Protein AF-A0A9X3ERM6-F1 (afdb_monomer)

Foldseek 3Di:
DQDLLNVLVVLLVVLVVLLVVLVVLVVVDDPVLVVVNVVLVVLSVVLVVCSVVDDPVCSVVSVVSSVVSVVVSVVSVVCSVCVVPDPDPPPPPPPPPPPPDDDDDDD

Structure (mmCIF, N/CA/C/O backbone):
data_AF-A0A9X3ERM6-F1
#
_entry.id   AF-A0A9X3ERM6-F1
#
loop_
_atom_site.group_PDB
_atom_site.id
_atom_site.type_symbol
_atom_site.label_atom_id
_atom_site.label_alt_id
_atom_site.label_comp_id
_atom_site.label_asym_id
_atom_site.label_entity_id
_atom_site.label_seq_id
_atom_site.pdbx_PDB_ins_code
_atom_site.Cartn_x
_atom_site.Cartn_y
_atom_site.Cartn_z
_atom_site.occupancy
_atom_site.B_iso_or_equiv
_atom_site.auth_seq_id
_atom_site.auth_comp_id
_atom_site.auth_asym_id
_atom_site.auth_atom_id
_atom_site.pdbx_PDB_model_num
ATOM 1 N N . MET A 1 1 ? -1.627 11.638 23.736 1.00 40.59 1 MET A N 1
ATOM 2 C CA . MET A 1 1 ? -1.804 10.177 23.619 1.00 40.59 1 MET A CA 1
ATOM 3 C C . MET A 1 1 ? -2.386 9.911 22.248 1.00 40.59 1 MET A C 1
ATOM 5 O O . MET A 1 1 ? -3.558 10.187 22.039 1.00 40.59 1 MET A O 1
ATOM 9 N N . THR A 1 2 ? -1.556 9.501 21.297 1.00 55.84 2 THR A N 1
ATOM 10 C CA . THR A 1 2 ? -1.997 9.151 19.943 1.00 55.84 2 THR A CA 1
ATOM 11 C C . THR A 1 2 ? -2.722 7.812 20.037 1.00 55.84 2 THR A C 1
ATOM 13 O O . THR A 1 2 ? -2.150 6.839 20.525 1.00 55.84 2 THR A O 1
ATOM 16 N N . SER A 1 3 ? -4.004 7.779 19.676 1.00 74.25 3 SER A N 1
ATOM 17 C CA . SER A 1 3 ? -4.783 6.538 19.709 1.00 74.25 3 SER A CA 1
ATOM 18 C C . SER A 1 3 ? -4.321 5.605 18.590 1.00 74.25 3 SER A C 1
ATOM 20 O O . SER A 1 3 ? -3.881 6.066 17.539 1.00 74.25 3 SER A O 1
ATOM 22 N N . LEU A 1 4 ? -4.454 4.290 18.780 1.00 77.75 4 LEU A N 1
ATOM 23 C CA . LEU A 1 4 ? -4.077 3.284 17.774 1.00 77.75 4 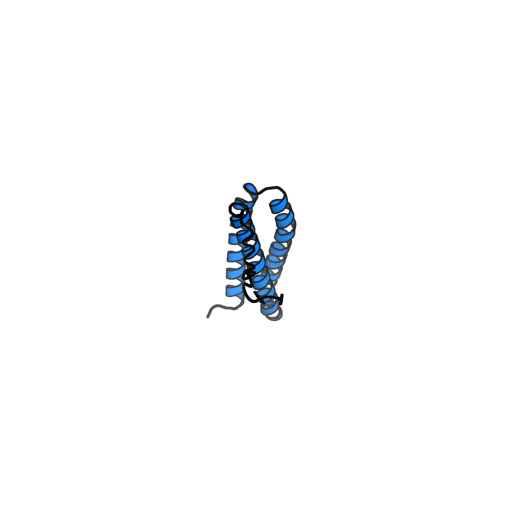LEU A CA 1
ATOM 24 C C . LEU A 1 4 ? -4.749 3.545 16.413 1.00 77.75 4 LEU A C 1
ATOM 26 O O . LEU A 1 4 ? -4.154 3.335 15.359 1.00 77.75 4 LEU A O 1
ATOM 30 N N . LYS A 1 5 ? -5.972 4.080 16.455 1.00 75.94 5 LYS A N 1
ATOM 31 C CA . LYS A 1 5 ? -6.744 4.506 15.287 1.00 75.94 5 LYS A CA 1
ATOM 32 C C . LYS A 1 5 ? -6.073 5.644 14.512 1.00 75.94 5 LYS A C 1
ATOM 34 O O . LYS A 1 5 ? -5.952 5.563 13.301 1.00 75.94 5 LYS A O 1
ATOM 39 N N . ASP A 1 6 ? -5.538 6.619 15.234 1.00 82.38 6 ASP A N 1
ATOM 40 C CA . ASP A 1 6 ? -4.822 7.779 14.698 1.00 82.38 6 ASP A CA 1
ATOM 41 C C . ASP A 1 6 ? -3.512 7.348 14.004 1.00 82.38 6 ASP A C 1
ATOM 43 O O . ASP A 1 6 ? -3.178 7.808 12.917 1.00 82.38 6 ASP A O 1
ATOM 47 N N . THR A 1 7 ? -2.810 6.357 14.576 1.00 83.06 7 THR A N 1
ATOM 48 C CA . THR A 1 7 ? -1.641 5.731 13.927 1.00 83.06 7 THR A CA 1
ATOM 49 C C . THR A 1 7 ? -2.027 5.008 12.635 1.00 83.06 7 THR A C 1
ATOM 51 O O . THR A 1 7 ? -1.346 5.168 11.628 1.00 83.06 7 THR A O 1
ATOM 54 N N . LEU A 1 8 ? -3.133 4.254 12.641 1.00 82.19 8 LEU A N 1
ATOM 55 C CA . LEU A 1 8 ? -3.665 3.588 11.447 1.00 82.19 8 LEU A CA 1
ATOM 56 C C . LEU A 1 8 ? -4.015 4.582 10.337 1.00 82.19 8 LEU A C 1
ATOM 58 O O . LEU A 1 8 ? -3.689 4.351 9.173 1.00 82.19 8 LEU A O 1
ATOM 62 N N . GLU A 1 9 ? -4.689 5.675 10.693 1.00 82.81 9 GLU A N 1
ATOM 63 C CA . GLU A 1 9 ? -5.073 6.722 9.749 1.00 82.81 9 GLU A CA 1
ATOM 64 C C . GLU A 1 9 ? -3.845 7.390 9.131 1.00 82.81 9 GLU A C 1
ATOM 66 O O . GLU A 1 9 ? -3.794 7.560 7.912 1.00 82.81 9 GLU A O 1
ATOM 71 N N . ASN A 1 10 ? -2.823 7.677 9.937 1.00 87.00 10 ASN A N 1
ATOM 72 C CA . ASN A 1 10 ? -1.575 8.260 9.455 1.00 87.00 10 ASN A CA 1
ATOM 73 C C . ASN A 1 10 ? -0.832 7.301 8.505 1.00 87.00 10 ASN A C 1
ATOM 75 O O . ASN A 1 10 ? -0.463 7.682 7.395 1.00 87.00 10 ASN A O 1
ATOM 79 N N . SER A 1 11 ? -0.727 6.016 8.860 1.00 85.31 11 SER A N 1
ATOM 80 C CA . SER A 1 11 ? -0.124 5.006 7.980 1.00 85.31 11 SER A CA 1
ATOM 81 C C . SER A 1 11 ? -0.916 4.795 6.681 1.00 85.31 11 SER A C 1
ATOM 83 O O . SER A 1 11 ? -0.324 4.585 5.620 1.00 85.31 11 SER A O 1
ATOM 85 N N . MET A 1 12 ? -2.249 4.904 6.712 1.00 84.88 12 MET A N 1
ATOM 86 C CA . MET A 1 12 ? -3.059 4.910 5.487 1.00 84.88 12 MET A CA 1
ATOM 87 C C . MET A 1 12 ? -2.821 6.154 4.634 1.00 84.88 12 MET A C 1
ATOM 89 O O . MET A 1 12 ? -2.847 6.077 3.403 1.00 84.88 12 MET A O 1
ATOM 93 N N . GLN A 1 13 ? -2.586 7.303 5.259 1.00 86.81 13 GLN A N 1
ATOM 94 C CA . GLN A 1 13 ? -2.273 8.543 4.561 1.00 86.81 13 GLN A CA 1
ATOM 95 C C . GLN A 1 13 ? -0.900 8.470 3.874 1.00 86.81 13 GLN A C 1
ATOM 97 O O . GLN A 1 13 ? -0.764 8.894 2.721 1.00 86.81 13 GLN A O 1
ATOM 102 N N . GLU A 1 14 ? 0.085 7.842 4.518 1.00 87.75 14 GLU A N 1
ATOM 103 C CA . GLU A 1 14 ? 1.369 7.505 3.897 1.00 87.75 14 GLU A CA 1
ATOM 104 C C . GLU A 1 14 ? 1.185 6.570 2.696 1.00 87.75 14 GLU A C 1
ATOM 106 O O . GLU A 1 14 ? 1.679 6.867 1.609 1.00 87.75 14 GLU A O 1
ATOM 111 N N . LEU A 1 15 ? 0.420 5.481 2.844 1.00 87.00 15 LEU A N 1
ATOM 112 C CA . LEU A 1 15 ? 0.141 4.544 1.749 1.00 87.00 15 LEU A CA 1
ATOM 113 C C . LEU A 1 15 ? -0.540 5.220 0.550 1.00 87.00 15 LEU A C 1
ATOM 115 O O . LEU A 1 15 ? -0.187 4.944 -0.597 1.00 87.00 15 LEU A O 1
ATOM 119 N N . ARG A 1 16 ? -1.488 6.133 0.794 1.00 86.19 16 ARG A N 1
ATOM 120 C CA . ARG A 1 16 ? -2.125 6.947 -0.257 1.00 86.19 16 ARG A CA 1
ATOM 121 C C . ARG A 1 16 ? -1.122 7.838 -0.981 1.00 86.19 16 ARG A C 1
ATOM 123 O O . ARG A 1 16 ? -1.179 7.936 -2.203 1.00 86.19 16 ARG A O 1
ATOM 130 N N . THR A 1 17 ? -0.201 8.452 -0.245 1.00 89.25 17 THR A N 1
ATOM 131 C CA . THR A 1 17 ? 0.861 9.287 -0.824 1.00 89.25 17 THR A CA 1
ATOM 132 C C . THR A 1 17 ? 1.782 8.447 -1.708 1.00 89.25 17 THR A C 1
ATOM 134 O O . THR A 1 17 ? 2.011 8.784 -2.867 1.00 89.25 17 THR A O 1
ATOM 137 N N . LEU A 1 18 ? 2.210 7.287 -1.204 1.00 85.44 18 LEU A N 1
ATOM 138 C CA . LEU A 1 18 ? 3.020 6.316 -1.941 1.00 85.44 18 LEU A CA 1
ATOM 139 C C . LEU A 1 18 ? 2.314 5.834 -3.212 1.00 85.44 18 LEU A C 1
ATOM 141 O O . LEU A 1 18 ? 2.943 5.698 -4.260 1.00 85.44 18 LEU A O 1
ATOM 145 N N . ARG A 1 19 ? 0.999 5.607 -3.140 1.00 86.81 19 ARG A N 1
ATOM 146 C CA . ARG A 1 19 ? 0.168 5.234 -4.289 1.00 86.81 19 ARG A CA 1
ATOM 147 C C . ARG A 1 19 ? 0.175 6.314 -5.366 1.00 86.81 19 ARG A C 1
ATOM 149 O O . ARG A 1 19 ? 0.347 5.995 -6.541 1.00 86.81 19 ARG A O 1
ATOM 156 N N . ASP A 1 20 ? -0.009 7.571 -4.980 1.00 86.00 20 ASP A N 1
ATOM 157 C CA . ASP A 1 20 ? 0.031 8.699 -5.911 1.00 86.00 20 ASP A CA 1
ATOM 158 C C . ASP A 1 20 ? 1.425 8.870 -6.541 1.00 86.00 20 ASP A C 1
ATOM 160 O O . ASP A 1 20 ? 1.533 8.992 -7.763 1.00 86.00 20 ASP A O 1
ATOM 164 N N . GLU A 1 21 ? 2.506 8.744 -5.763 1.00 85.00 21 GLU A N 1
ATOM 165 C CA . GLU A 1 21 ? 3.878 8.723 -6.295 1.00 85.00 21 GLU A CA 1
ATOM 166 C C . GLU A 1 21 ? 4.103 7.581 -7.297 1.00 85.00 21 GLU A C 1
ATOM 168 O O . GLU A 1 21 ? 4.727 7.774 -8.346 1.00 85.00 21 GLU A O 1
ATOM 173 N N . ILE A 1 22 ? 3.605 6.380 -6.984 1.00 83.88 22 ILE A N 1
ATOM 174 C CA . ILE A 1 22 ? 3.713 5.223 -7.870 1.00 83.88 22 ILE A CA 1
ATOM 175 C C . ILE A 1 22 ? 2.931 5.475 -9.151 1.00 83.88 22 ILE A C 1
ATOM 177 O O . ILE A 1 22 ? 3.502 5.244 -10.206 1.00 83.88 22 ILE A O 1
ATOM 181 N N . ARG A 1 23 ? 1.700 6.005 -9.110 1.00 82.94 23 ARG A N 1
ATOM 182 C CA . ARG A 1 23 ? 0.930 6.358 -10.320 1.00 82.94 23 ARG A CA 1
ATOM 183 C C . ARG A 1 23 ? 1.682 7.326 -11.231 1.00 82.94 23 ARG A C 1
ATOM 185 O O . ARG A 1 23 ? 1.700 7.122 -12.444 1.00 82.94 23 ARG A O 1
ATOM 192 N N . VAL A 1 24 ? 2.337 8.340 -10.663 1.00 84.44 24 VAL A N 1
ATOM 193 C CA . VAL A 1 24 ? 3.155 9.292 -11.435 1.00 84.44 24 VAL A CA 1
ATOM 194 C C . VAL A 1 24 ? 4.319 8.577 -12.125 1.00 84.44 24 VAL A C 1
ATOM 196 O O . VAL A 1 24 ? 4.548 8.778 -13.317 1.00 84.44 24 VAL A O 1
ATOM 199 N N . ARG A 1 25 ? 5.024 7.692 -11.411 1.00 77.94 25 ARG A N 1
ATOM 200 C CA . ARG A 1 25 ? 6.127 6.893 -11.976 1.00 77.94 25 ARG A CA 1
ATOM 201 C C . ARG A 1 25 ? 5.640 5.825 -12.954 1.00 77.94 25 ARG A C 1
ATOM 203 O O . ARG A 1 25 ? 6.323 5.548 -13.929 1.00 77.94 25 ARG A O 1
ATOM 210 N N . LEU A 1 26 ? 4.454 5.268 -12.734 1.00 79.88 26 LEU A N 1
ATOM 211 C CA . LEU A 1 26 ? 3.800 4.283 -13.591 1.00 79.88 26 LEU A CA 1
ATOM 212 C C . LEU A 1 26 ? 3.520 4.858 -14.974 1.00 79.88 26 LEU A C 1
ATOM 214 O O . LEU A 1 26 ? 3.676 4.164 -15.967 1.00 79.88 26 LEU A O 1
ATOM 218 N N . ASN A 1 27 ? 3.139 6.136 -15.036 1.00 70.31 27 ASN A N 1
ATOM 219 C CA . ASN A 1 27 ? 2.924 6.839 -16.296 1.00 70.31 27 ASN A CA 1
ATOM 220 C C . ASN A 1 27 ? 4.216 6.980 -17.125 1.00 70.31 27 ASN A C 1
ATOM 222 O O . ASN A 1 27 ? 4.153 7.169 -18.335 1.00 70.31 27 ASN A O 1
ATOM 226 N N . LEU A 1 28 ? 5.379 6.879 -16.476 1.00 68.69 28 LEU A N 1
ATOM 227 C CA . LEU A 1 28 ? 6.700 6.860 -17.108 1.00 68.69 28 LEU A CA 1
ATOM 228 C C . LEU A 1 28 ? 7.235 5.432 -17.311 1.00 68.69 28 LEU A C 1
ATOM 230 O O . LEU A 1 28 ? 8.205 5.240 -18.041 1.00 68.69 28 LEU A O 1
ATOM 234 N N . ALA A 1 29 ? 6.625 4.437 -16.664 1.00 66.88 29 ALA A N 1
ATOM 235 C CA . ALA A 1 29 ? 7.044 3.045 -16.698 1.00 66.88 29 ALA A CA 1
ATOM 236 C C . ALA A 1 29 ? 6.263 2.248 -17.757 1.00 66.88 29 ALA A C 1
ATOM 238 O O . ALA A 1 29 ? 5.129 2.564 -18.115 1.00 66.88 29 ALA A O 1
ATOM 239 N N . GLY A 1 30 ? 6.888 1.192 -18.278 1.00 74.12 30 GLY A N 1
ATOM 240 C CA . GLY A 1 30 ? 6.298 0.343 -19.313 1.00 74.12 30 GLY A CA 1
ATOM 241 C C . GLY A 1 30 ? 5.095 -0.486 -18.839 1.00 74.12 30 GLY A C 1
ATOM 242 O O . GLY A 1 30 ? 4.725 -0.504 -17.665 1.00 74.12 30 GLY A O 1
ATOM 243 N N . LYS A 1 31 ? 4.508 -1.240 -19.776 1.00 74.44 31 LYS A N 1
ATOM 244 C CA . LYS A 1 31 ? 3.324 -2.096 -19.561 1.00 74.44 31 LYS A CA 1
ATOM 245 C C . LYS A 1 31 ? 3.423 -3.022 -18.340 1.00 74.44 31 LYS A C 1
ATOM 247 O O . LYS A 1 31 ? 2.436 -3.177 -17.637 1.00 74.44 31 LYS A O 1
ATOM 252 N N . GLU A 1 32 ? 4.594 -3.597 -18.071 1.00 71.56 32 GLU A N 1
ATOM 253 C CA . GLU A 1 32 ? 4.790 -4.559 -16.974 1.00 71.56 32 GLU A CA 1
ATOM 254 C C . GLU A 1 32 ? 4.585 -3.944 -15.585 1.00 71.56 32 GLU A C 1
ATOM 256 O O . GLU A 1 32 ? 4.025 -4.577 -14.690 1.00 71.56 32 GLU A O 1
ATOM 261 N N . ALA A 1 33 ? 4.994 -2.685 -15.410 1.00 78.69 33 ALA A N 1
ATOM 262 C CA . ALA A 1 33 ? 4.721 -1.949 -14.185 1.00 78.69 33 ALA A CA 1
ATOM 263 C C . ALA A 1 33 ? 3.210 -1.728 -14.029 1.00 78.69 33 ALA A C 1
ATOM 265 O O . ALA A 1 33 ? 2.635 -1.928 -12.960 1.00 78.69 33 ALA A O 1
ATOM 266 N N . ARG A 1 34 ? 2.535 -1.354 -15.116 1.00 79.88 34 ARG A N 1
ATOM 267 C CA . ARG A 1 34 ? 1.089 -1.124 -15.098 1.00 79.88 34 ARG A CA 1
ATOM 268 C C . ARG A 1 34 ? 0.311 -2.377 -14.691 1.00 79.88 34 ARG A C 1
ATOM 270 O O . ARG A 1 34 ? -0.522 -2.294 -13.799 1.00 79.88 34 ARG A O 1
ATOM 277 N N . ASP A 1 35 ? 0.684 -3.528 -15.237 1.00 82.75 35 ASP A N 1
ATOM 278 C CA . ASP A 1 35 ? 0.054 -4.821 -14.947 1.00 82.75 35 ASP A CA 1
ATOM 279 C C . ASP A 1 35 ? 0.193 -5.223 -13.466 1.00 82.75 35 ASP A C 1
ATOM 281 O O . ASP A 1 35 ? -0.769 -5.624 -12.808 1.00 82.75 35 ASP A O 1
ATOM 285 N N . ARG A 1 36 ? 1.387 -5.034 -12.880 1.00 80.81 36 ARG A N 1
ATOM 286 C CA . ARG A 1 36 ? 1.597 -5.268 -11.440 1.00 80.81 36 ARG A CA 1
ATOM 287 C C . ARG A 1 36 ? 0.846 -4.274 -10.565 1.00 80.81 36 ARG A C 1
ATOM 289 O O . ARG A 1 36 ? 0.374 -4.641 -9.490 1.00 80.81 36 ARG A O 1
ATOM 296 N N . TRP A 1 37 ? 0.738 -3.026 -11.009 1.00 85.19 37 TRP A N 1
ATOM 297 C CA . TRP A 1 37 ? -0.016 -2.003 -10.296 1.00 85.19 37 TRP A CA 1
ATOM 298 C C . TRP A 1 37 ? -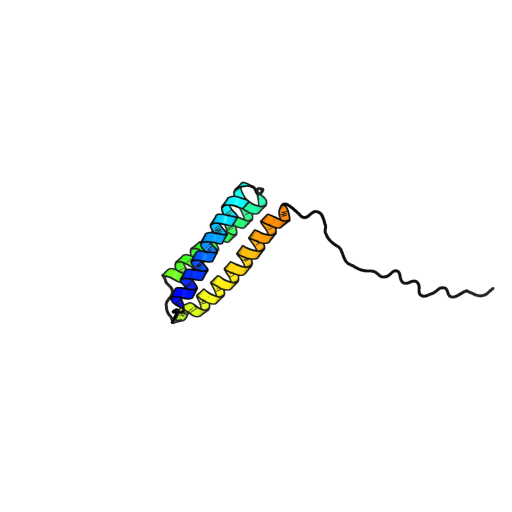1.506 -2.335 -10.214 1.00 85.19 37 TRP A C 1
ATOM 300 O O . TRP A 1 37 ? -2.086 -2.227 -9.135 1.00 85.19 37 TRP A O 1
ATOM 310 N N . GLU A 1 38 ? -2.101 -2.819 -11.303 1.00 85.31 38 GLU A N 1
ATOM 311 C CA . GLU A 1 38 ? -3.511 -3.232 -11.348 1.00 85.31 38 GLU A CA 1
ATOM 312 C C . GLU A 1 38 ? -3.834 -4.364 -10.353 1.00 85.31 38 GLU A C 1
ATOM 314 O O . GLU A 1 38 ? -4.964 -4.476 -9.884 1.00 85.31 38 GLU A O 1
ATOM 319 N N . GLN A 1 39 ? -2.840 -5.159 -9.944 1.00 84.38 39 GLN A N 1
ATOM 320 C CA . GLN A 1 39 ? -2.997 -6.188 -8.907 1.00 84.38 39 GLN A CA 1
ATOM 321 C C . GLN A 1 39 ? -2.798 -5.663 -7.473 1.00 84.38 39 GLN A C 1
ATOM 323 O O . GLN A 1 39 ? -3.263 -6.280 -6.510 1.00 84.38 39 GLN A O 1
ATOM 328 N N . LEU A 1 40 ? -2.075 -4.552 -7.308 1.00 82.50 40 LEU A N 1
ATOM 329 C CA . LEU A 1 40 ? -1.738 -3.959 -6.009 1.00 82.50 40 LEU A CA 1
ATOM 330 C C . LEU A 1 40 ? -2.758 -2.906 -5.563 1.00 82.50 40 LEU A C 1
ATOM 332 O O . LEU A 1 40 ? -3.086 -2.847 -4.378 1.00 82.50 40 LEU A O 1
ATOM 336 N N . GLU A 1 41 ? -3.287 -2.115 -6.497 1.00 83.56 41 GLU A N 1
ATOM 337 C CA . GLU A 1 41 ? -4.314 -1.095 -6.252 1.00 83.56 41 GLU A CA 1
ATOM 338 C C . GLU A 1 41 ? -5.533 -1.626 -5.468 1.00 83.56 41 GLU A C 1
ATOM 340 O O . GLU A 1 41 ? -5.826 -1.067 -4.404 1.00 83.56 41 GLU A O 1
ATOM 345 N N . PRO A 1 42 ? -6.182 -2.743 -5.861 1.00 86.69 42 PRO A N 1
ATOM 346 C CA . PRO A 1 42 ? -7.356 -3.238 -5.141 1.00 86.69 42 PRO A CA 1
ATOM 347 C C . PRO A 1 42 ? -7.036 -3.699 -3.713 1.00 86.69 42 PRO A C 1
ATOM 349 O O . PRO A 1 42 ? -7.887 -3.605 -2.830 1.00 86.69 42 PRO A O 1
ATOM 352 N N . LYS A 1 43 ? -5.809 -4.169 -3.443 1.00 84.00 43 LYS A N 1
ATOM 353 C CA . LYS A 1 43 ? -5.397 -4.549 -2.080 1.00 84.00 43 LYS A CA 1
ATOM 354 C C . LYS A 1 43 ? -5.335 -3.333 -1.163 1.00 84.00 43 LYS A C 1
ATOM 356 O O . LYS A 1 43 ? -5.705 -3.435 0.004 1.00 84.00 43 LYS A O 1
ATOM 361 N N . LEU A 1 44 ? -4.894 -2.192 -1.689 1.00 83.50 44 LEU A N 1
ATOM 362 C CA . LEU A 1 44 ? -4.848 -0.945 -0.936 1.00 83.50 44 LEU A CA 1
ATOM 363 C C . LEU A 1 44 ? -6.254 -0.398 -0.659 1.00 83.50 44 LEU A C 1
ATOM 365 O O . LEU A 1 44 ? -6.524 0.039 0.457 1.00 83.50 44 LEU A O 1
ATOM 369 N N . GLU A 1 45 ? -7.159 -0.461 -1.637 1.00 85.25 45 GLU A N 1
ATOM 370 C CA . GLU A 1 45 ? -8.557 -0.054 -1.443 1.00 85.25 45 GLU A CA 1
ATOM 371 C C . GLU A 1 45 ? -9.276 -0.925 -0.406 1.00 85.25 45 GLU A C 1
ATOM 373 O O . GLU A 1 45 ? -9.985 -0.406 0.458 1.00 85.25 45 GLU A O 1
ATOM 378 N N . GLN A 1 46 ? -9.047 -2.241 -0.432 1.00 85.44 46 GLN A N 1
ATOM 379 C CA . GLN A 1 46 ? -9.579 -3.142 0.592 1.00 85.44 46 GLN A CA 1
ATOM 380 C C . GLN A 1 46 ? -9.057 -2.788 1.985 1.00 85.44 46 GLN A C 1
ATOM 382 O O . GLN A 1 46 ? -9.844 -2.726 2.930 1.00 85.44 46 GLN A O 1
ATOM 387 N N . LEU A 1 47 ? -7.762 -2.495 2.108 1.00 83.75 47 LEU A N 1
ATOM 388 C CA . LEU A 1 47 ? -7.160 -2.058 3.366 1.00 83.75 47 LEU A CA 1
ATOM 389 C C . LEU A 1 47 ? -7.795 -0.765 3.880 1.00 83.75 47 LEU A C 1
ATOM 391 O O . LEU A 1 47 ? -8.123 -0.662 5.058 1.00 83.75 47 LEU A O 1
ATOM 395 N N . GLU A 1 48 ? -8.030 0.204 2.995 1.00 83.94 48 GLU A N 1
ATOM 396 C CA . GLU A 1 48 ? -8.680 1.462 3.355 1.00 83.94 48 GLU A CA 1
ATOM 397 C C . GLU A 1 48 ? -10.094 1.245 3.892 1.00 83.94 48 GLU A C 1
ATOM 399 O O . GLU A 1 48 ? -10.486 1.831 4.907 1.00 83.94 48 GLU A O 1
ATOM 404 N N . GLN A 1 49 ? -10.852 0.369 3.238 1.00 85.25 49 GLN A N 1
ATOM 405 C CA . GLN A 1 49 ? -12.192 0.020 3.677 1.00 85.25 49 GLN A CA 1
ATOM 406 C C . GLN A 1 49 ? -12.167 -0.698 5.034 1.00 85.25 49 GLN A C 1
ATOM 408 O O . GLN A 1 49 ? -12.997 -0.404 5.901 1.00 85.25 49 GLN A O 1
ATOM 413 N N . GLN A 1 50 ? -11.197 -1.591 5.248 1.00 83.69 50 GLN A N 1
ATOM 414 C CA . GLN A 1 50 ? -10.989 -2.272 6.526 1.00 83.69 50 GLN A CA 1
ATOM 415 C C . GLN A 1 50 ? -10.630 -1.286 7.638 1.00 83.69 50 GLN A C 1
ATOM 417 O O . GLN A 1 50 ? -11.199 -1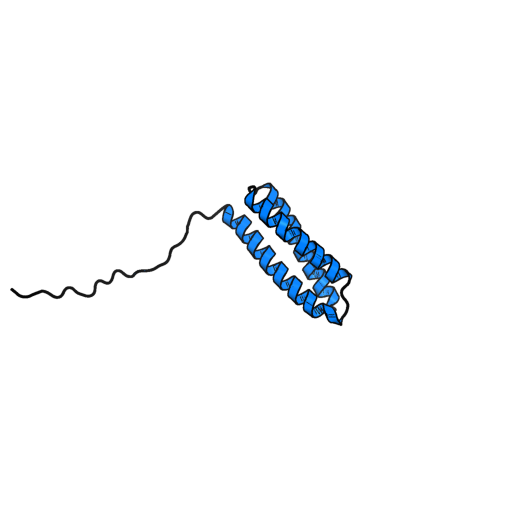.377 8.717 1.00 83.69 50 GLN A O 1
ATOM 422 N N . VAL A 1 51 ? -9.775 -0.296 7.375 1.00 83.31 51 VAL A N 1
ATOM 423 C CA . VAL A 1 51 ? -9.416 0.752 8.346 1.00 83.31 51 VAL A CA 1
ATOM 424 C C . VAL A 1 51 ? -10.626 1.598 8.732 1.00 83.31 51 VAL A C 1
ATOM 426 O O . VAL A 1 51 ? -10.848 1.841 9.918 1.00 83.31 51 VAL A O 1
ATOM 429 N N . ARG A 1 52 ? -11.464 2.000 7.766 1.00 81.19 52 ARG A N 1
ATOM 430 C CA . ARG A 1 52 ? -12.696 2.759 8.063 1.00 81.19 52 ARG A CA 1
ATOM 431 C C . ARG A 1 52 ? -13.706 1.961 8.876 1.00 81.19 52 ARG A C 1
ATOM 433 O O . ARG A 1 52 ? -14.403 2.527 9.712 1.00 81.19 52 ARG A O 1
ATOM 440 N N . THR A 1 53 ? -13.796 0.660 8.621 1.00 82.19 53 THR A N 1
ATOM 441 C CA . THR A 1 53 ? -14.698 -0.252 9.343 1.00 82.19 53 THR A CA 1
ATOM 442 C C . THR A 1 53 ? -14.047 -0.879 10.577 1.00 82.19 53 THR A C 1
ATOM 444 O O . THR A 1 53 ? -14.685 -1.664 11.277 1.00 82.19 53 THR A O 1
ATOM 447 N N . ALA A 1 54 ? -12.803 -0.498 10.890 1.00 79.06 54 ALA A N 1
ATOM 448 C CA . ALA A 1 54 ? -12.025 -1.079 11.967 1.00 79.06 54 ALA A CA 1
ATOM 449 C C . ALA A 1 54 ? -12.671 -0.821 13.329 1.00 79.06 54 ALA A C 1
ATOM 451 O O . ALA A 1 54 ? -12.885 0.325 13.755 1.00 79.06 54 ALA A O 1
ATOM 452 N N . THR A 1 55 ? -12.901 -1.915 14.045 1.00 76.75 55 THR A N 1
ATOM 453 C CA . THR A 1 55 ? -13.222 -1.922 15.476 1.00 76.75 55 THR A CA 1
ATOM 454 C C . THR A 1 55 ? -11.973 -2.252 16.285 1.00 76.75 55 THR A C 1
ATOM 456 O O . THR A 1 55 ? -11.017 -2.799 15.731 1.00 76.75 55 THR A O 1
ATOM 459 N N . ASP A 1 56 ? -11.982 -1.948 17.584 1.00 73.50 56 ASP A N 1
ATOM 460 C CA . ASP A 1 56 ? -10.834 -2.134 18.486 1.00 73.50 56 ASP A CA 1
ATOM 461 C C . ASP A 1 56 ? -10.214 -3.541 18.399 1.00 73.50 56 ASP A C 1
ATOM 463 O O . ASP A 1 56 ? -9.000 -3.683 18.294 1.00 73.50 56 ASP A O 1
ATOM 467 N N . ALA A 1 57 ? -11.055 -4.575 18.291 1.00 73.12 57 ALA A N 1
ATOM 468 C CA . ALA A 1 57 ? -10.637 -5.974 18.162 1.00 73.12 57 ALA A CA 1
ATOM 469 C C . ALA A 1 57 ? -9.895 -6.302 16.849 1.00 73.12 57 ALA A C 1
ATOM 471 O O . ALA A 1 57 ? -9.165 -7.284 16.769 1.00 73.12 57 ALA A O 1
ATOM 472 N N . THR A 1 58 ? -10.082 -5.490 15.809 1.00 78.00 58 THR A N 1
ATOM 473 C CA . THR A 1 58 ? -9.460 -5.663 14.484 1.00 78.00 58 THR A CA 1
ATOM 474 C C . THR A 1 58 ? -8.316 -4.690 14.217 1.00 78.00 58 THR A C 1
ATOM 476 O O . THR A 1 58 ? -7.589 -4.886 13.246 1.00 78.00 58 THR A O 1
ATOM 479 N N . LEU A 1 59 ? -8.119 -3.669 15.063 1.00 80.94 59 LEU A N 1
ATOM 480 C CA . LEU A 1 59 ? -7.088 -2.646 14.856 1.00 80.94 59 LEU A CA 1
ATOM 481 C C . LEU A 1 59 ? -5.688 -3.257 14.735 1.00 80.94 59 LEU A C 1
ATOM 483 O O . LEU A 1 59 ? -4.913 -2.823 13.890 1.00 80.94 59 LEU A O 1
ATOM 487 N N . GLU A 1 60 ? -5.379 -4.283 15.526 1.00 81.62 60 GLU A N 1
ATOM 488 C CA . GLU A 1 60 ? -4.067 -4.936 15.501 1.00 81.62 60 GLU A CA 1
ATOM 489 C C . GLU A 1 60 ? -3.840 -5.747 14.217 1.00 81.62 60 GLU A C 1
ATOM 491 O O . GLU A 1 60 ? -2.806 -5.604 13.569 1.00 81.62 60 GLU A O 1
ATOM 496 N N . SER A 1 61 ? -4.840 -6.515 13.772 1.00 84.44 61 SER A N 1
ATOM 497 C CA . SER A 1 61 ? -4.763 -7.236 12.490 1.00 84.44 61 SER A CA 1
ATOM 498 C C . SER A 1 61 ? -4.656 -6.286 11.297 1.00 84.44 61 SER A C 1
ATOM 500 O O . SER A 1 61 ? -3.921 -6.555 10.346 1.00 84.44 61 SER A O 1
ATOM 502 N N . ILE A 1 62 ? -5.373 -5.162 11.346 1.00 84.88 62 ILE A N 1
ATOM 503 C CA . ILE A 1 62 ? -5.336 -4.145 10.295 1.00 84.88 62 ILE A CA 1
ATOM 504 C C . ILE A 1 62 ? -3.987 -3.425 10.299 1.00 84.88 62 ILE A C 1
ATOM 506 O O . ILE A 1 62 ? -3.421 -3.213 9.231 1.00 84.88 62 ILE A O 1
ATOM 510 N N . ARG A 1 63 ? -3.429 -3.118 11.476 1.00 84.88 63 ARG A N 1
ATOM 511 C CA . ARG A 1 63 ? -2.072 -2.575 11.613 1.00 84.88 63 ARG A CA 1
ATOM 512 C C . ARG A 1 63 ? -1.048 -3.475 10.930 1.00 84.88 63 ARG A C 1
ATOM 514 O O . ARG A 1 63 ? -0.250 -2.998 10.132 1.00 84.88 63 ARG A O 1
ATOM 521 N N . ASP A 1 64 ? -1.103 -4.771 11.208 1.00 87.25 64 ASP A N 1
ATOM 522 C CA . ASP A 1 64 ? -0.188 -5.754 10.631 1.00 87.25 64 ASP A CA 1
ATOM 523 C C . ASP A 1 64 ? -0.337 -5.833 9.100 1.00 87.25 64 ASP A C 1
ATOM 525 O O . ASP A 1 64 ? 0.637 -5.907 8.348 1.00 87.25 64 ASP A O 1
ATOM 529 N N . ALA A 1 65 ? -1.577 -5.749 8.609 1.00 86.50 65 ALA A N 1
ATOM 530 C CA . ALA A 1 65 ? -1.866 -5.714 7.181 1.00 86.50 65 ALA A CA 1
ATOM 531 C C . ALA A 1 65 ? -1.349 -4.429 6.501 1.00 86.50 65 AL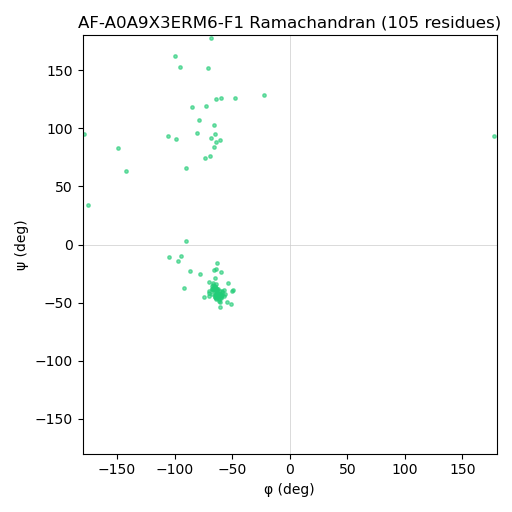A A C 1
ATOM 533 O O . ALA A 1 65 ? -0.802 -4.511 5.400 1.00 86.50 65 ALA A O 1
ATOM 534 N N . ILE A 1 66 ? -1.453 -3.273 7.164 1.00 85.75 66 ILE A N 1
ATOM 535 C CA . ILE A 1 66 ? -0.898 -1.987 6.711 1.00 85.75 66 ILE A CA 1
ATOM 536 C C . ILE A 1 66 ? 0.619 -2.030 6.639 1.00 85.75 66 ILE A C 1
ATOM 538 O O . ILE A 1 66 ? 1.172 -1.624 5.623 1.00 85.75 66 ILE A O 1
ATOM 542 N N . GLU A 1 67 ? 1.298 -2.552 7.657 1.00 87.38 67 GLU A N 1
ATOM 543 C CA . GLU A 1 67 ? 2.763 -2.621 7.659 1.00 87.38 67 GLU A CA 1
ATOM 544 C C . GLU A 1 67 ? 3.285 -3.532 6.539 1.00 87.38 67 GLU A C 1
ATOM 546 O O . GLU A 1 67 ? 4.241 -3.187 5.832 1.00 87.38 67 GLU A O 1
ATOM 551 N N . ARG A 1 68 ? 2.601 -4.658 6.295 1.00 87.06 68 ARG A N 1
ATOM 552 C CA . ARG A 1 68 ? 2.888 -5.526 5.145 1.00 87.06 68 ARG A CA 1
ATOM 553 C C . ARG A 1 68 ? 2.678 -4.800 3.820 1.00 87.06 68 ARG A C 1
ATOM 555 O O . ARG A 1 68 ? 3.566 -4.827 2.970 1.00 87.06 68 ARG A O 1
ATOM 562 N N . ALA A 1 69 ? 1.539 -4.126 3.651 1.00 85.56 69 ALA A N 1
ATOM 563 C CA . ALA A 1 69 ? 1.261 -3.353 2.445 1.00 85.56 69 ALA A CA 1
ATOM 564 C C . ALA A 1 69 ? 2.316 -2.257 2.241 1.00 85.56 69 ALA A C 1
ATOM 566 O O . ALA A 1 69 ? 2.877 -2.134 1.157 1.00 85.56 69 ALA A O 1
ATOM 567 N N . ARG A 1 70 ? 2.664 -1.516 3.293 1.00 85.19 70 ARG A N 1
ATOM 568 C CA . ARG A 1 70 ? 3.670 -0.452 3.264 1.00 85.19 70 ARG A CA 1
ATOM 569 C C . ARG A 1 70 ? 5.019 -0.972 2.792 1.00 85.19 70 ARG A C 1
ATOM 571 O O . ARG A 1 70 ? 5.617 -0.359 1.913 1.00 85.19 70 ARG A O 1
ATOM 578 N N . THR A 1 71 ? 5.443 -2.130 3.290 1.00 87.12 71 THR A N 1
ATOM 579 C CA . THR A 1 71 ? 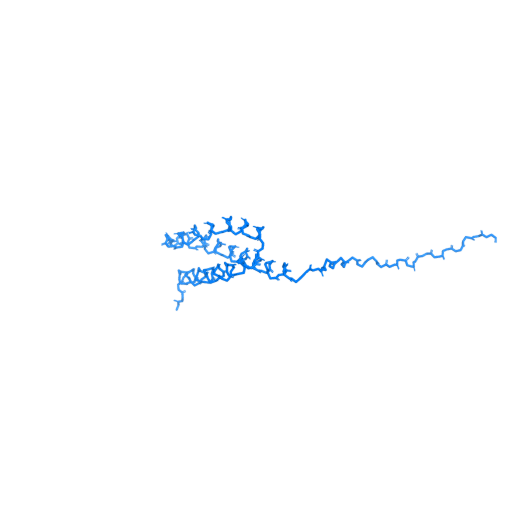6.674 -2.792 2.837 1.00 87.12 71 THR A CA 1
ATOM 580 C C . THR A 1 71 ? 6.606 -3.120 1.345 1.00 87.12 71 THR A C 1
ATOM 582 O O . THR A 1 71 ? 7.444 -2.643 0.581 1.00 87.12 71 THR A O 1
ATOM 585 N N . SER A 1 72 ? 5.559 -3.819 0.895 1.00 85.06 72 SER A N 1
ATOM 586 C CA . SER A 1 72 ? 5.415 -4.206 -0.516 1.00 85.06 72 SER A CA 1
ATOM 587 C C . SER A 1 72 ? 5.347 -3.008 -1.470 1.00 85.06 72 SER A C 1
ATOM 589 O O . SER A 1 72 ? 5.940 -3.034 -2.547 1.00 85.06 72 SER A O 1
ATOM 591 N N . PHE A 1 73 ? 4.650 -1.936 -1.086 1.00 83.88 73 PHE A N 1
ATOM 592 C CA . PHE A 1 73 ? 4.569 -0.706 -1.878 1.00 83.88 73 PHE A CA 1
ATOM 593 C C . PHE A 1 73 ? 5.920 0.014 -1.942 1.00 83.88 73 PHE A C 1
ATOM 595 O O . PHE A 1 73 ? 6.296 0.537 -2.994 1.00 83.88 73 PHE A O 1
ATOM 602 N N . HIS A 1 74 ? 6.674 0.017 -0.842 1.00 85.62 74 HIS A N 1
ATOM 603 C CA . HIS A 1 74 ? 7.996 0.628 -0.793 1.00 85.62 74 HIS A CA 1
ATOM 604 C C . HIS A 1 74 ? 9.007 -0.132 -1.662 1.00 85.62 74 HIS A C 1
ATOM 606 O O . HIS A 1 74 ? 9.762 0.491 -2.412 1.00 85.62 74 HIS A O 1
ATOM 612 N N . GLU A 1 75 ? 8.978 -1.465 -1.620 1.00 84.56 75 GLU A N 1
ATOM 613 C CA . GLU A 1 75 ? 9.772 -2.333 -2.495 1.00 84.56 75 GLU A CA 1
ATOM 614 C C . GLU A 1 75 ? 9.401 -2.137 -3.966 1.00 84.56 75 GLU A C 1
ATOM 616 O O . GLU A 1 75 ? 10.280 -1.957 -4.809 1.00 84.56 75 GLU A O 1
ATOM 621 N N . TYR A 1 76 ? 8.106 -2.083 -4.281 1.00 82.88 76 TYR A N 1
ATOM 622 C CA . TYR A 1 76 ? 7.637 -1.845 -5.642 1.00 82.88 76 TYR A CA 1
ATOM 623 C C . TYR A 1 76 ? 8.087 -0.476 -6.173 1.00 82.88 76 TYR A C 1
ATOM 625 O O . TYR A 1 76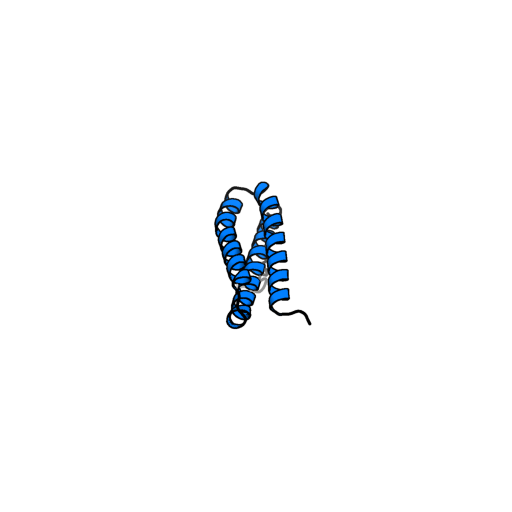 ? 8.603 -0.372 -7.285 1.00 82.88 76 TYR A O 1
ATOM 633 N N . ARG A 1 77 ? 7.992 0.582 -5.357 1.00 81.38 77 ARG A N 1
ATOM 634 C CA . ARG A 1 77 ? 8.506 1.917 -5.704 1.00 81.38 77 ARG A CA 1
ATOM 635 C C . ARG A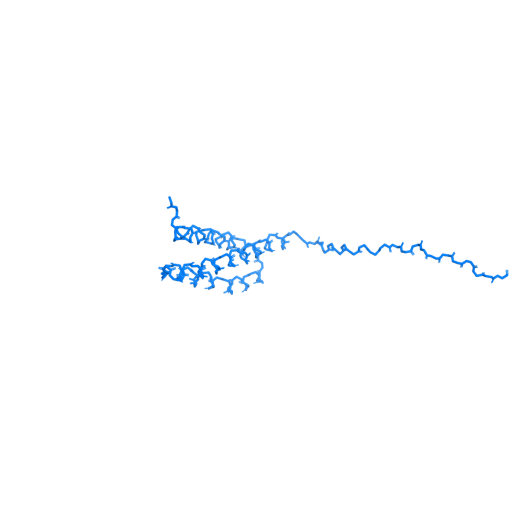 1 77 ? 10.022 1.912 -5.920 1.00 81.38 77 ARG A C 1
ATOM 637 O O . ARG A 1 77 ? 10.509 2.551 -6.858 1.00 81.38 77 ARG A O 1
ATOM 644 N N . ALA A 1 78 ? 10.773 1.217 -5.067 1.00 83.06 78 ALA A N 1
ATOM 645 C CA . ALA A 1 78 ? 12.215 1.061 -5.237 1.00 83.06 78 ALA A CA 1
ATOM 646 C C . ALA A 1 78 ? 12.525 0.348 -6.562 1.00 83.06 78 ALA A C 1
ATOM 648 O O . ALA A 1 78 ? 13.357 0.825 -7.329 1.00 83.06 78 ALA A O 1
ATOM 649 N N . GLN A 1 79 ? 11.771 -0.700 -6.895 1.00 77.31 79 GLN A N 1
ATOM 650 C CA . GLN A 1 79 ? 11.895 -1.439 -8.149 1.00 77.31 79 GLN A CA 1
ATOM 651 C C . GLN A 1 79 ? 11.561 -0.580 -9.381 1.00 77.31 79 GLN A C 1
ATOM 653 O O . GLN A 1 79 ? 12.268 -0.668 -10.379 1.00 77.31 79 GLN A O 1
ATOM 658 N N . LEU A 1 80 ? 10.571 0.318 -9.308 1.00 77.00 80 LEU A N 1
ATOM 659 C CA . LEU A 1 80 ? 10.286 1.292 -10.376 1.00 77.00 80 LEU A CA 1
ATOM 660 C C . LEU A 1 80 ? 11.407 2.326 -10.554 1.00 77.00 80 LEU A C 1
ATOM 662 O O . LEU A 1 80 ? 11.667 2.783 -11.665 1.00 77.00 80 LEU A O 1
ATOM 666 N N . THR A 1 81 ? 12.080 2.697 -9.463 1.00 70.50 81 THR A N 1
ATOM 667 C CA . THR A 1 81 ? 13.217 3.632 -9.496 1.00 70.50 81 THR A CA 1
ATOM 668 C C . THR A 1 81 ? 14.461 2.956 -10.069 1.00 70.50 81 THR A C 1
ATOM 670 O O . THR A 1 81 ? 15.128 3.508 -10.938 1.00 70.50 81 THR A O 1
ATOM 673 N N . GLN A 1 82 ? 14.745 1.736 -9.617 1.00 63.03 82 GLN A N 1
ATOM 674 C CA . GLN A 1 82 ? 15.923 0.962 -9.998 1.00 63.03 82 GLN A CA 1
ATOM 675 C C . GLN A 1 82 ? 15.780 0.305 -11.378 1.00 63.03 82 GLN A C 1
ATOM 677 O O . GLN A 1 82 ? 16.770 0.136 -12.078 1.00 63.03 82 GLN A O 1
ATOM 682 N N . GLY A 1 83 ? 14.555 0.043 -11.845 1.00 55.25 83 GLY A N 1
ATOM 683 C CA . GLY A 1 83 ? 14.278 -0.358 -13.230 1.00 55.25 83 GLY A CA 1
ATOM 684 C C . GLY A 1 83 ? 14.649 0.710 -14.267 1.00 55.25 83 GLY A C 1
ATOM 685 O O . GLY A 1 83 ? 14.798 0.389 -15.441 1.00 55.25 83 GLY A O 1
ATOM 686 N N . SER A 1 84 ? 14.861 1.961 -13.835 1.00 47.03 84 SER A N 1
ATOM 687 C CA . SER A 1 84 ? 15.405 3.037 -14.677 1.00 47.03 84 SER A CA 1
ATOM 688 C C . SER A 1 84 ? 16.932 3.190 -14.555 1.00 47.03 84 SER A C 1
ATOM 690 O O . SER A 1 84 ? 17.538 3.906 -15.347 1.00 47.03 84 SER A O 1
ATOM 692 N N . ALA A 1 85 ? 17.575 2.521 -13.589 1.00 44.59 85 ALA A N 1
ATOM 693 C CA . ALA A 1 85 ? 19.008 2.617 -13.312 1.00 44.59 85 ALA A CA 1
ATOM 694 C C . ALA A 1 85 ? 19.535 1.283 -12.751 1.00 44.59 85 ALA A C 1
ATOM 696 O O . ALA A 1 85 ? 19.623 1.106 -11.537 1.00 44.59 85 ALA A O 1
ATOM 697 N N . GLY A 1 86 ? 19.852 0.313 -13.618 1.00 40.16 86 GLY A N 1
ATOM 698 C CA . GLY A 1 86 ? 20.214 -1.014 -13.111 1.00 40.16 86 GLY A CA 1
ATOM 699 C C . GLY A 1 86 ? 20.669 -2.062 -14.115 1.00 40.16 86 GLY A C 1
ATOM 700 O O . GLY A 1 86 ? 20.429 -3.244 -13.894 1.00 40.16 86 GLY A O 1
ATOM 701 N N . GLY A 1 87 ? 21.365 -1.674 -15.185 1.00 48.88 87 GLY A N 1
ATOM 702 C CA . GLY A 1 87 ? 22.359 -2.575 -15.758 1.00 48.88 87 GLY A CA 1
ATOM 703 C C . GLY A 1 87 ? 23.515 -2.699 -14.766 1.00 48.88 87 GLY A C 1
ATOM 704 O O . GLY A 1 87 ? 24.389 -1.848 -14.766 1.00 48.88 87 GLY A O 1
ATOM 705 N N . VAL A 1 88 ? 23.461 -3.685 -13.872 1.00 49.28 88 VAL A N 1
ATOM 706 C CA . VAL A 1 88 ? 24.606 -4.378 -13.257 1.00 49.28 88 VAL A CA 1
ATOM 707 C C . VAL A 1 88 ? 24.046 -5.380 -12.252 1.00 49.28 88 VAL A C 1
ATOM 709 O O . VAL A 1 88 ? 23.789 -5.089 -11.087 1.00 49.28 88 VAL A O 1
ATOM 712 N N . THR A 1 89 ? 23.851 -6.610 -12.712 1.00 49.12 89 THR A N 1
ATOM 713 C CA . THR A 1 89 ? 23.940 -7.758 -11.821 1.00 49.12 89 THR A CA 1
ATOM 714 C C . THR A 1 89 ? 25.386 -7.811 -11.347 1.00 49.12 89 THR A C 1
ATOM 716 O O . THR A 1 89 ? 26.269 -8.314 -12.040 1.00 49.12 89 THR A O 1
ATOM 719 N N . GLY A 1 90 ? 25.642 -7.220 -10.184 1.00 42.34 90 GLY A N 1
ATOM 720 C CA . GLY A 1 90 ? 26.830 -7.512 -9.404 1.00 42.34 90 GLY A CA 1
ATOM 721 C C . GLY A 1 90 ? 26.731 -8.954 -8.928 1.00 42.34 90 GLY A C 1
ATOM 722 O O . GLY A 1 90 ? 26.289 -9.208 -7.812 1.00 42.34 90 GLY A O 1
ATOM 723 N N . SER A 1 91 ? 27.131 -9.896 -9.780 1.00 43.94 91 SER A N 1
ATOM 724 C CA . SER A 1 91 ? 27.559 -11.225 -9.354 1.00 43.94 91 SER A CA 1
ATOM 725 C C . SER A 1 91 ? 28.891 -11.056 -8.630 1.00 43.94 91 SER A C 1
ATOM 727 O O . SER A 1 91 ? 29.961 -11.302 -9.173 1.00 43.94 91 SER A O 1
ATOM 729 N N . GLY A 1 92 ? 28.813 -10.568 -7.394 1.00 43.56 92 GLY A N 1
ATOM 730 C CA . GLY A 1 92 ? 29.853 -10.734 -6.394 1.00 43.56 92 GLY A CA 1
ATOM 731 C C . GLY A 1 92 ? 29.827 -12.174 -5.902 1.00 43.56 92 GLY A C 1
ATOM 732 O O . GLY A 1 92 ? 29.355 -12.449 -4.806 1.00 43.56 92 GLY A O 1
ATOM 733 N N . SER A 1 93 ? 30.310 -13.089 -6.735 1.00 44.88 93 SER A N 1
ATOM 734 C CA . SER A 1 93 ? 30.864 -14.357 -6.278 1.00 44.88 93 SER A CA 1
ATOM 735 C C . SER A 1 93 ? 32.364 -14.202 -6.445 1.00 44.88 93 SER A C 1
ATOM 737 O O . SER A 1 93 ? 32.894 -14.353 -7.541 1.00 44.88 93 SER A O 1
ATOM 739 N N . GLY A 1 94 ? 33.023 -13.779 -5.366 1.00 49.06 94 GLY A N 1
ATOM 740 C CA . GLY A 1 94 ? 34.460 -13.943 -5.239 1.00 49.06 94 GLY A CA 1
ATOM 741 C C . GLY A 1 94 ? 34.747 -15.435 -5.196 1.00 49.06 94 GLY A C 1
ATOM 742 O O . GLY A 1 94 ? 34.739 -16.026 -4.123 1.00 49.06 94 GLY A O 1
ATOM 743 N N . ASP A 1 95 ? 34.926 -16.032 -6.369 1.00 46.97 95 ASP A N 1
ATOM 744 C CA . ASP A 1 95 ? 35.721 -17.241 -6.498 1.00 46.97 95 ASP A CA 1
ATOM 745 C C . ASP A 1 95 ? 37.168 -16.752 -6.522 1.00 46.97 95 ASP A C 1
ATOM 747 O O . ASP A 1 95 ? 37.670 -16.190 -7.500 1.00 46.97 95 ASP A O 1
ATOM 751 N N . GLU A 1 96 ? 37.761 -16.787 -5.337 1.00 54.50 96 GLU A N 1
ATOM 75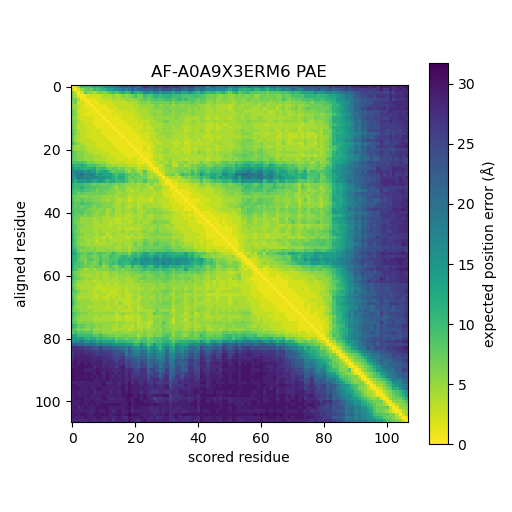2 C CA . GLU A 1 96 ? 39.186 -16.624 -5.114 1.00 54.50 96 GLU A CA 1
ATOM 753 C C . GLU A 1 96 ? 39.922 -17.535 -6.115 1.00 54.50 96 GLU A C 1
ATOM 755 O O . GLU A 1 96 ? 39.599 -18.721 -6.184 1.00 54.50 96 GLU A O 1
ATOM 760 N N . PRO A 1 97 ? 40.871 -17.044 -6.933 1.00 52.72 97 PRO A N 1
ATOM 761 C CA . PRO A 1 97 ? 41.694 -17.957 -7.704 1.00 52.72 97 PRO A CA 1
ATOM 762 C C . PRO A 1 97 ? 42.546 -18.750 -6.710 1.00 52.72 97 PRO A C 1
ATOM 764 O O . PRO A 1 97 ? 43.522 -18.224 -6.171 1.00 52.72 97 PRO A O 1
ATOM 767 N N . ASP A 1 98 ? 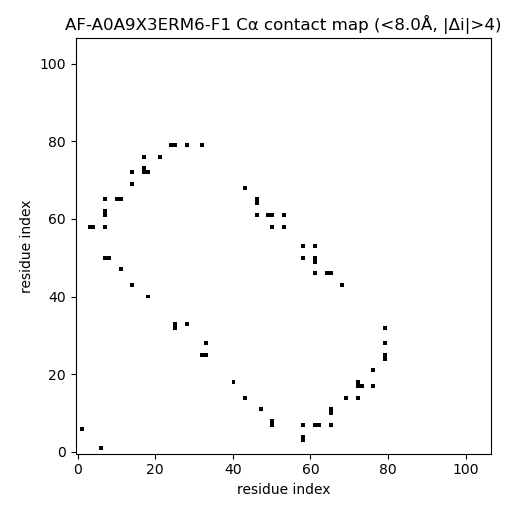42.157 -20.003 -6.459 1.00 52.34 98 ASP A N 1
ATOM 768 C CA . ASP A 1 98 ? 42.942 -20.978 -5.706 1.00 52.34 98 ASP A CA 1
ATOM 769 C C . ASP A 1 98 ? 44.271 -21.212 -6.440 1.00 52.34 98 ASP A C 1
ATOM 771 O O . ASP A 1 98 ? 44.411 -22.045 -7.335 1.00 52.34 98 ASP A O 1
ATOM 775 N N . PHE A 1 99 ? 45.267 -20.404 -6.093 1.00 52.97 99 PHE A N 1
ATOM 776 C CA . PHE A 1 99 ? 46.667 -20.679 -6.371 1.00 52.97 99 PHE A CA 1
ATOM 777 C C . PHE A 1 99 ? 47.238 -21.451 -5.183 1.00 52.97 99 PHE A C 1
ATOM 779 O O . PHE A 1 99 ? 48.095 -20.949 -4.457 1.00 52.97 99 PHE A O 1
ATOM 786 N N . SER A 1 100 ? 46.760 -22.679 -4.969 1.00 55.62 100 SER A N 1
ATOM 787 C CA . SER A 1 100 ? 47.328 -23.567 -3.956 1.00 55.62 100 SER A CA 1
ATOM 788 C C . SER A 1 100 ? 47.363 -25.030 -4.403 1.00 55.62 100 SER A C 1
ATOM 790 O O . SER A 1 100 ? 46.781 -25.912 -3.784 1.00 55.62 100 SER A O 1
ATOM 792 N N . SER A 1 101 ? 48.123 -25.317 -5.466 1.00 50.31 101 SER A N 1
ATOM 793 C CA . SER A 1 101 ? 48.948 -26.539 -5.565 1.00 50.31 101 SER A CA 1
ATOM 794 C C . SER A 1 101 ? 49.723 -26.579 -6.878 1.00 50.31 101 SER A C 1
ATOM 796 O O . SER A 1 101 ? 49.244 -27.071 -7.896 1.00 50.31 101 SER A O 1
ATOM 798 N N . VAL A 1 102 ? 50.972 -26.114 -6.844 1.00 53.41 102 VAL A N 1
ATOM 799 C CA . VAL A 1 102 ? 51.997 -26.623 -7.758 1.00 53.41 102 VAL A CA 1
ATOM 800 C C . VAL A 1 102 ? 52.818 -27.655 -6.991 1.00 53.41 102 VAL A C 1
ATOM 802 O O . VAL A 1 102 ? 53.783 -27.339 -6.302 1.00 53.41 102 VAL A O 1
ATOM 805 N N . GLU A 1 103 ? 52.388 -28.909 -7.070 1.00 62.41 103 GLU A N 1
ATOM 806 C CA . GLU A 1 103 ? 53.209 -30.053 -6.687 1.00 62.41 103 GLU A CA 1
ATOM 807 C C . GLU A 1 103 ? 54.083 -30.426 -7.901 1.00 62.41 103 GLU A C 1
ATOM 809 O O . GLU A 1 103 ? 53.539 -30.743 -8.964 1.00 62.41 103 GLU A O 1
ATOM 814 N N . PRO A 1 104 ? 55.426 -30.368 -7.826 1.00 57.69 104 PRO A N 1
ATOM 815 C CA . PRO A 1 104 ? 56.257 -30.825 -8.928 1.00 57.69 104 PRO A CA 1
ATOM 816 C C . PRO A 1 104 ? 56.354 -32.356 -8.908 1.00 57.69 104 PRO A C 1
ATOM 818 O O . PRO A 1 104 ? 57.038 -32.958 -8.079 1.00 57.69 104 PRO A O 1
ATOM 821 N N . GLN A 1 105 ? 55.674 -32.986 -9.866 1.00 52.88 105 GLN A N 1
ATOM 822 C CA . GLN A 1 105 ? 55.833 -34.397 -10.209 1.00 52.88 105 GLN A CA 1
ATOM 823 C C . GLN A 1 105 ? 57.271 -34.706 -10.655 1.00 52.88 105 GLN A C 1
ATOM 825 O O . GLN A 1 105 ? 57.810 -34.105 -11.584 1.00 52.88 105 GLN A O 1
ATOM 830 N N . LYS A 1 106 ? 57.838 -35.704 -9.973 1.00 47.81 106 LYS A N 1
ATOM 831 C CA . LYS A 1 106 ? 58.977 -36.560 -10.335 1.00 47.81 106 LYS A CA 1
ATOM 832 C C . LYS A 1 106 ? 59.252 -36.656 -11.846 1.00 47.81 106 LYS A C 1
ATOM 834 O O . LYS A 1 106 ? 58.414 -37.155 -12.596 1.00 47.81 106 LYS A O 1
ATOM 839 N N . ARG A 1 107 ? 60.506 -36.411 -12.231 1.00 49.03 107 ARG A N 1
ATOM 840 C CA . ARG A 1 107 ? 61.244 -37.305 -13.131 1.00 49.03 107 ARG A CA 1
ATOM 841 C C . ARG A 1 107 ? 62.728 -37.309 -12.809 1.00 49.03 107 ARG A C 1
ATOM 843 O O . ARG A 1 107 ? 63.273 -36.211 -12.584 1.00 49.03 107 ARG A O 1
#

pLDDT: mean 73.73, std 14.91, range [40.16, 89.25]

Secondary structure (DSSP, 8-state):
---HHHHHHHHHHHHHHHHHHHHHHHTTS-HHHHHHHHHHHHHHHHHHHHHHT--HHHHHHHHHHHHHHHHHHHHHHHHHHHTTS----------------------

Mean predicted aligned error: 12.59 Å

Solvent-accessible surface area (backbone atoms only — not comparable to full-atom values): 6612 Å² total; per-residue (Å²): 135,86,48,74,65,56,54,49,51,51,53,50,51,50,50,52,51,52,49,53,55,42,52,59,52,38,77,76,42,59,71,70,54,46,59,54,44,68,67,46,53,59,57,52,54,51,48,52,53,46,60,76,69,50,47,83,91,42,45,64,62,48,48,54,50,49,55,52,49,48,50,55,53,52,51,49,49,49,48,64,57,38,75,77,60,66,97,66,85,78,77,82,69,85,75,72,82,83,86,79,79,89,76,86,78,86,131

Organism: NCBI:txid889268

Radius of gyration: 23.56 Å; Cα contacts (8 Å, |Δi|>4): 37; chains: 1; bounding box: 76×48×43 Å

Sequence (107 aa):
MTSLKDTLENSMQELRTLRDEIRVRLNLAGKEARDRWEQLEPKLEQLEQQVRTATDATLESIRDAIERARTSFHEYRAQLTQGSAGGVTGSGSGDEPDFSSVEPQKR

Nearest PDB structures (foldseek):
  6zvt-assembly1_A  TM=4.014E-01  e=9.077E+00  Nostoc punctiforme